Protein AF-A0A1D2VEZ9-F1 (afdb_monomer)

Mean predicted aligned error: 15.83 Å

pLDDT: mean 74.58, std 18.92, range [31.14, 96.75]

Radius of gyration: 28.47 Å; Cα contacts (8 Å, |Δi|>4): 28; chains: 1; bounding box: 87×29×60 Å

Structure (mmCIF, N/CA/C/O backbone):
data_AF-A0A1D2VEZ9-F1
#
_entry.id   AF-A0A1D2VEZ9-F1
#
loop_
_atom_site.group_PDB
_atom_site.id
_atom_site.type_symbol
_atom_site.label_atom_id
_atom_site.label_alt_id
_atom_site.label_comp_id
_atom_site.label_asym_id
_atom_site.label_entity_id
_atom_site.label_seq_id
_atom_site.pdbx_PDB_ins_code
_atom_site.Cartn_x
_atom_site.Cartn_y
_atom_site.Cartn_z
_atom_site.occupancy
_atom_site.B_iso_or_equiv
_atom_site.auth_seq_id
_atom_site.auth_comp_id
_atom_site.auth_asym_id
_atom_site.auth_atom_id
_atom_site.pdbx_PDB_model_num
ATOM 1 N N . MET A 1 1 ? -65.145 4.633 39.436 1.00 50.84 1 MET A N 1
ATOM 2 C CA . MET A 1 1 ? -63.699 4.920 39.541 1.00 50.84 1 MET A CA 1
ATOM 3 C C . MET A 1 1 ? -62.968 3.584 39.482 1.00 50.84 1 MET A C 1
ATOM 5 O O . MET A 1 1 ? -62.611 3.046 40.514 1.00 50.84 1 MET A O 1
ATOM 9 N N . ASN A 1 2 ? -63.100 2.821 38.399 1.00 37.12 2 ASN A N 1
ATOM 10 C CA . ASN A 1 2 ? -62.431 2.913 37.093 1.00 37.12 2 ASN A CA 1
ATOM 11 C C . ASN A 1 2 ? -60.936 2.582 37.198 1.00 37.12 2 ASN A C 1
ATOM 13 O O . ASN A 1 2 ? -60.127 3.431 37.554 1.00 37.12 2 ASN A O 1
ATOM 17 N N . ASP A 1 3 ? -60.594 1.356 36.789 1.00 47.62 3 ASP A N 1
ATOM 18 C CA . ASP A 1 3 ? -59.241 0.783 36.670 1.00 47.62 3 ASP A CA 1
ATOM 19 C C . ASP A 1 3 ? -58.256 1.614 35.821 1.00 47.62 3 ASP A C 1
ATOM 21 O O . ASP A 1 3 ? -57.058 1.346 35.790 1.00 47.62 3 ASP A O 1
ATOM 25 N N . ILE A 1 4 ? -58.752 2.661 35.159 1.00 47.66 4 ILE A N 1
ATOM 26 C CA . ILE A 1 4 ? -57.983 3.619 34.362 1.00 47.66 4 ILE A CA 1
ATOM 27 C C . ILE A 1 4 ? -57.219 4.613 35.258 1.00 47.66 4 ILE A C 1
ATOM 29 O O . ILE A 1 4 ? -56.139 5.062 34.874 1.00 47.66 4 ILE A O 1
ATOM 33 N N . ASP A 1 5 ? -57.712 4.913 36.465 1.00 47.12 5 ASP A N 1
ATOM 34 C CA . ASP A 1 5 ? -57.014 5.808 37.402 1.00 47.12 5 ASP A CA 1
ATOM 35 C C . ASP A 1 5 ? -55.806 5.103 38.050 1.00 47.12 5 ASP A C 1
ATOM 37 O O . ASP A 1 5 ? -54.727 5.679 38.152 1.00 47.12 5 ASP A O 1
ATOM 41 N N . LYS A 1 6 ? -55.917 3.794 38.327 1.00 49.81 6 LYS A N 1
ATOM 42 C CA . LYS A 1 6 ? -54.821 2.981 38.890 1.00 49.81 6 LYS A CA 1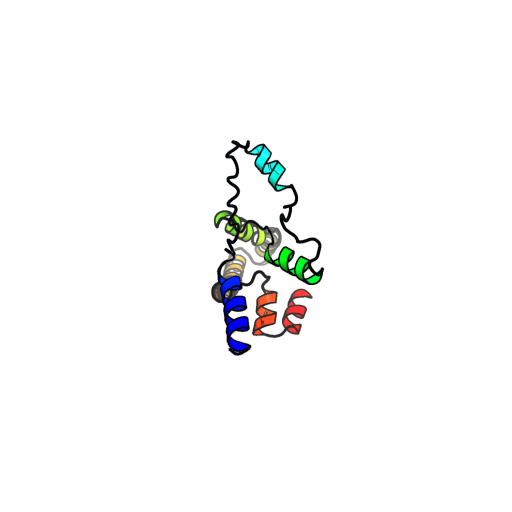
ATOM 43 C C . LYS A 1 6 ? -53.642 2.798 37.921 1.00 49.81 6 LYS A C 1
ATOM 45 O O . LYS A 1 6 ? -52.491 2.677 38.340 1.00 49.81 6 LYS A O 1
ATOM 50 N N . ALA A 1 7 ? -53.916 2.810 36.615 1.00 46.31 7 ALA A N 1
ATOM 51 C CA . ALA A 1 7 ? -52.884 2.770 35.582 1.00 46.31 7 ALA A CA 1
ATOM 52 C C . ALA A 1 7 ? -52.148 4.115 35.442 1.00 46.31 7 ALA A C 1
ATOM 54 O O . ALA A 1 7 ? -50.955 4.126 35.146 1.00 46.31 7 ALA A O 1
ATOM 55 N N . LYS A 1 8 ? -52.821 5.247 35.697 1.00 46.97 8 LYS A N 1
ATOM 56 C CA . LYS A 1 8 ? -52.194 6.577 35.658 1.00 46.97 8 LYS A CA 1
ATOM 57 C C . LYS A 1 8 ? -51.239 6.810 36.826 1.00 46.97 8 LYS A C 1
ATOM 59 O O . LYS A 1 8 ? -50.176 7.385 36.601 1.00 46.97 8 LYS A O 1
ATOM 64 N N . ASP A 1 9 ? -51.562 6.291 38.008 1.00 46.41 9 ASP A N 1
ATOM 65 C CA . ASP A 1 9 ? -50.695 6.392 39.191 1.00 46.41 9 ASP A CA 1
ATOM 66 C C . ASP A 1 9 ? -49.423 5.531 39.062 1.00 46.41 9 ASP A C 1
ATOM 68 O O . ASP A 1 9 ? -48.345 5.911 39.510 1.00 46.41 9 ASP A O 1
ATOM 72 N N . THR A 1 10 ? -49.507 4.410 38.339 1.00 49.38 10 THR A N 1
ATOM 73 C CA . THR A 1 10 ? -48.342 3.544 38.063 1.00 49.38 10 THR A CA 1
ATOM 74 C C . THR A 1 10 ? -47.384 4.176 37.033 1.00 49.38 10 THR A C 1
ATOM 76 O O . THR A 1 10 ? -46.167 3.977 37.073 1.00 49.38 10 THR A O 1
ATOM 79 N N . ILE A 1 11 ? -47.917 4.977 36.102 1.00 46.62 11 ILE A N 1
ATOM 80 C CA . ILE A 1 11 ? -47.120 5.683 35.086 1.00 46.62 11 ILE A CA 1
ATOM 81 C C . ILE A 1 11 ? -46.477 6.949 35.679 1.00 46.62 11 ILE A C 1
ATOM 83 O O . ILE A 1 11 ? -45.358 7.298 35.297 1.00 46.62 11 ILE A O 1
ATOM 87 N N . SER A 1 12 ? -47.125 7.608 36.646 1.00 42.41 12 SER A N 1
ATOM 88 C CA . SER A 1 12 ? -46.560 8.778 37.331 1.00 42.41 12 SER A CA 1
ATOM 89 C C . SER A 1 12 ? -45.439 8.415 38.319 1.00 42.41 12 SER A C 1
ATOM 91 O O . SER A 1 12 ? -44.473 9.174 38.416 1.00 42.41 12 SER A O 1
ATOM 93 N N . GLU A 1 13 ? -45.465 7.235 38.954 1.00 44.91 13 GLU A N 1
ATOM 94 C CA . GLU A 1 13 ? -44.334 6.739 39.768 1.00 44.91 13 GLU A CA 1
ATOM 95 C C . GLU A 1 13 ? -43.102 6.347 38.933 1.00 44.91 13 GLU A C 1
ATOM 97 O O . GLU A 1 13 ? -41.966 6.463 39.399 1.00 44.91 13 GLU A O 1
ATOM 102 N N . THR A 1 14 ? -43.289 5.956 37.668 1.00 43.78 14 THR A N 1
ATOM 103 C CA . THR A 1 14 ? -42.1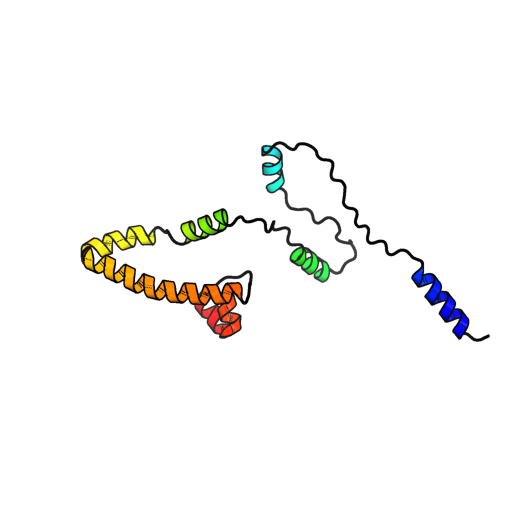69 5.604 36.773 1.00 43.78 14 THR A CA 1
ATOM 104 C C . THR A 1 14 ? -41.419 6.845 36.263 1.00 43.78 14 THR A C 1
ATOM 106 O O . THR A 1 14 ? -40.258 6.749 35.871 1.00 43.78 14 THR A O 1
ATOM 109 N N . SER A 1 15 ? -42.030 8.035 36.330 1.00 42.34 15 SER A N 1
ATOM 110 C CA . SER A 1 15 ? -41.401 9.287 35.888 1.00 42.34 15 SER A CA 1
ATOM 111 C C . SER A 1 15 ? -40.548 9.982 36.963 1.00 42.34 15 SER A C 1
ATOM 113 O O . SER A 1 15 ? -39.898 10.976 36.643 1.00 42.34 15 SER A O 1
ATOM 115 N N . ASN A 1 16 ? -40.543 9.497 38.214 1.00 37.34 16 ASN A N 1
ATOM 116 C CA . ASN A 1 16 ? -39.870 10.159 39.345 1.00 37.34 16 ASN A CA 1
ATOM 117 C C . ASN A 1 16 ? -38.615 9.424 39.854 1.00 37.34 16 ASN A C 1
ATOM 119 O O . ASN A 1 16 ? -37.996 9.831 40.835 1.00 37.34 16 ASN A O 1
ATOM 123 N N . ASN A 1 17 ? -38.198 8.355 39.174 1.00 37.44 17 ASN A N 1
ATOM 124 C CA . ASN A 1 17 ? -36.900 7.746 39.422 1.00 37.44 17 ASN A CA 1
ATOM 125 C C . ASN A 1 17 ? -35.893 8.376 38.475 1.00 37.44 17 ASN A C 1
ATOM 127 O O . ASN A 1 17 ? -35.836 8.057 37.290 1.00 37.44 17 ASN A O 1
ATOM 131 N N . ASN A 1 18 ? -35.131 9.308 39.039 1.00 36.56 18 ASN A N 1
ATOM 132 C CA . ASN A 1 18 ? -33.944 9.916 38.465 1.00 36.56 18 ASN A CA 1
ATOM 133 C C . ASN A 1 18 ? -33.059 8.821 37.839 1.00 36.56 18 ASN A C 1
ATOM 135 O O . ASN A 1 18 ? -32.213 8.226 38.508 1.00 36.56 18 ASN A O 1
ATOM 139 N N . PHE A 1 19 ? -33.227 8.556 36.539 1.00 39.22 19 PHE A N 1
ATOM 140 C CA . PHE A 1 19 ? -32.219 7.879 35.734 1.00 39.22 19 PHE A CA 1
ATOM 141 C C . PHE A 1 19 ? -31.099 8.889 35.501 1.00 39.22 19 PHE A C 1
ATOM 143 O O . PHE A 1 19 ? -30.913 9.471 34.434 1.00 39.22 19 PHE A O 1
ATOM 150 N N . GLN A 1 20 ? -30.391 9.161 36.587 1.00 31.14 20 GLN A N 1
ATOM 151 C CA . GLN A 1 20 ? -29.124 9.840 36.573 1.00 31.14 20 GLN A CA 1
ATOM 152 C C . GLN A 1 20 ? -28.174 8.835 35.940 1.00 31.14 20 GLN A C 1
ATOM 154 O O . GLN A 1 20 ? -27.801 7.851 36.572 1.00 31.14 20 GLN A O 1
ATOM 159 N N . ILE A 1 21 ? -27.814 9.049 34.674 1.00 34.34 21 ILE A N 1
ATOM 160 C CA . ILE A 1 21 ? -26.608 8.433 34.126 1.00 34.34 21 ILE A CA 1
ATOM 161 C C . ILE A 1 21 ? -25.518 8.809 35.131 1.00 34.34 21 ILE A C 1
ATOM 163 O O . ILE A 1 21 ? -25.275 10.010 35.305 1.00 34.34 21 ILE A O 1
ATOM 167 N N . PRO A 1 22 ? -24.879 7.855 35.830 1.00 33.06 22 PRO A N 1
ATOM 168 C CA . PRO A 1 22 ? -23.713 8.180 36.613 1.00 33.06 22 PRO A CA 1
ATOM 169 C C . PRO A 1 22 ? -22.611 8.463 35.596 1.00 33.06 22 PRO A C 1
ATOM 171 O O . PRO A 1 22 ? -21.768 7.616 35.301 1.00 33.06 22 PRO A O 1
ATOM 174 N N . ILE A 1 23 ? -22.602 9.683 35.060 1.00 38.44 23 ILE A N 1
ATOM 175 C CA . ILE A 1 23 ? -21.393 10.341 34.589 1.00 38.44 23 ILE A CA 1
ATOM 176 C C . ILE A 1 23 ? -20.539 10.611 35.828 1.00 38.44 23 ILE A C 1
ATOM 178 O O . ILE A 1 23 ? -20.274 11.744 36.214 1.00 38.44 23 ILE A O 1
ATOM 182 N N . GLY A 1 24 ? -20.109 9.525 36.472 1.00 36.62 24 GLY A N 1
ATOM 183 C CA . GLY A 1 24 ? -18.899 9.507 37.256 1.00 36.62 24 GLY A CA 1
ATOM 184 C C . GLY A 1 24 ? -17.774 9.773 36.274 1.00 36.62 24 GLY A C 1
ATOM 185 O O . GLY A 1 24 ? -17.111 8.850 35.803 1.00 36.62 24 GLY A O 1
ATOM 186 N N . LEU A 1 25 ? -17.584 11.049 35.941 1.00 35.59 25 LEU A N 1
ATOM 187 C CA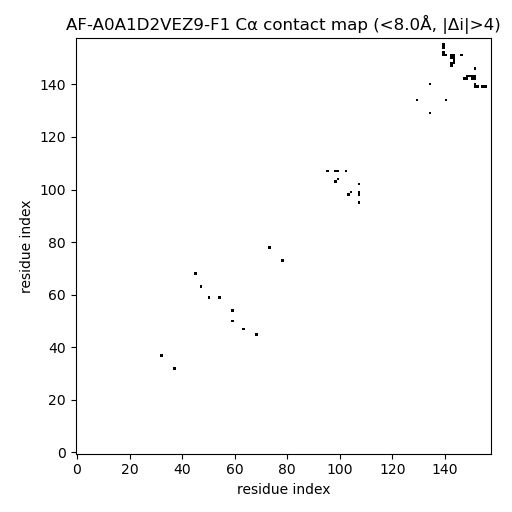 . LEU A 1 25 ? -16.258 11.573 35.706 1.00 35.59 25 LEU A CA 1
ATOM 188 C C . LEU A 1 25 ? -15.513 11.256 36.998 1.00 35.59 25 LEU A C 1
ATOM 190 O O . LEU A 1 25 ? -15.615 11.976 37.984 1.00 35.59 25 LEU A O 1
ATOM 194 N N . SER A 1 26 ? -14.892 10.076 37.020 1.00 34.78 26 SER A N 1
ATOM 195 C CA . SER A 1 26 ? -13.885 9.732 38.001 1.00 34.78 26 SER A CA 1
ATOM 196 C C . SER A 1 26 ? -12.862 10.850 37.896 1.00 34.78 26 SER A C 1
ATOM 198 O O . SER A 1 26 ? -12.114 10.924 36.918 1.00 34.78 26 SER A O 1
ATOM 200 N N . GLU A 1 27 ? -12.936 11.766 38.858 1.00 43.62 27 GLU A N 1
ATOM 201 C CA . GLU A 1 27 ? -11.896 12.719 39.185 1.00 43.62 27 GLU A CA 1
ATOM 202 C C . GLU A 1 27 ? -10.664 11.868 39.484 1.00 43.62 27 GLU A C 1
ATOM 204 O O . GLU A 1 27 ? -10.496 11.313 40.565 1.00 43.62 27 GLU A O 1
ATOM 209 N N . LYS A 1 28 ? -9.893 11.592 38.430 1.00 37.12 28 LYS A N 1
ATOM 210 C CA . LYS A 1 28 ? -8.618 10.908 38.546 1.00 37.12 28 LYS A CA 1
ATOM 211 C C . LYS A 1 28 ? -7.667 11.945 39.091 1.00 37.12 28 LYS A C 1
ATOM 213 O O . LYS A 1 28 ? -7.232 12.824 38.351 1.00 37.12 28 LYS A O 1
ATOM 218 N N . ASP A 1 29 ? -7.382 11.801 40.376 1.00 36.25 29 ASP A N 1
ATOM 219 C CA . ASP A 1 29 ? -6.283 12.440 41.079 1.00 36.25 29 ASP A CA 1
ATOM 220 C C . ASP A 1 29 ? -5.076 12.602 40.140 1.00 36.25 29 ASP A C 1
ATOM 222 O O . ASP A 1 29 ? -4.533 11.616 39.621 1.00 36.25 29 ASP A O 1
ATOM 226 N N . GLU A 1 30 ? -4.668 13.850 39.890 1.00 45.78 30 GLU A N 1
ATOM 227 C CA . GLU A 1 30 ? -3.457 14.181 39.137 1.00 45.78 30 GLU A CA 1
ATOM 228 C C . GLU A 1 30 ? -2.217 13.759 39.937 1.00 45.78 30 GLU A C 1
ATOM 230 O O . GLU A 1 30 ? -1.498 14.560 40.534 1.00 45.78 30 GLU A O 1
ATOM 235 N N . VAL A 1 31 ? -1.923 12.463 39.952 1.00 59.50 31 VAL A N 1
ATOM 236 C CA . VAL A 1 31 ? -0.606 11.979 40.350 1.00 59.50 31 VAL A CA 1
ATOM 237 C C . VAL A 1 31 ? 0.333 12.261 39.182 1.00 59.50 31 VAL A C 1
ATOM 239 O O . VAL A 1 31 ? 0.175 11.690 38.101 1.00 59.50 31 VAL A O 1
ATOM 242 N N . SER A 1 32 ? 1.319 13.136 39.400 1.00 55.53 32 SER A N 1
ATOM 243 C CA . SER A 1 32 ? 2.438 13.406 38.486 1.00 55.53 32 SER A CA 1
ATOM 244 C C . SER A 1 32 ? 3.201 12.108 38.187 1.00 55.53 32 SER A C 1
ATOM 246 O O . SER A 1 32 ? 4.171 11.739 38.851 1.00 55.53 32 SER A O 1
ATOM 248 N N . LYS A 1 33 ? 2.713 11.338 37.213 1.00 63.25 33 LYS A N 1
ATOM 249 C CA . LYS A 1 33 ? 3.331 10.080 36.802 1.00 63.25 33 LYS A CA 1
ATOM 250 C C . LYS A 1 33 ? 4.569 10.378 35.963 1.00 63.25 33 LYS A C 1
ATOM 252 O O . LYS A 1 33 ? 4.503 11.040 34.926 1.00 63.25 33 LYS A O 1
ATOM 257 N N . SER A 1 34 ? 5.704 9.826 36.388 1.00 79.50 34 SER A N 1
ATOM 258 C CA . SER A 1 34 ? 6.955 9.833 35.624 1.00 79.50 34 SER A CA 1
ATOM 259 C C . SER A 1 34 ? 6.738 9.281 34.208 1.00 79.50 34 SER A C 1
ATOM 261 O O . SER A 1 34 ? 6.028 8.291 34.021 1.00 79.50 34 SER A O 1
ATOM 263 N N . ARG A 1 35 ? 7.394 9.878 33.199 1.00 80.81 35 ARG A N 1
ATOM 264 C CA . ARG A 1 35 ? 7.301 9.463 31.780 1.00 80.81 35 ARG A CA 1
ATOM 265 C C . ARG A 1 35 ? 7.583 7.968 31.570 1.00 80.81 35 ARG A C 1
ATOM 267 O O . ARG A 1 35 ? 7.019 7.359 30.669 1.00 80.81 35 ARG A O 1
ATOM 274 N N . TRP A 1 36 ? 8.404 7.378 32.435 1.00 81.75 36 TRP A N 1
ATOM 275 C CA . TRP A 1 36 ? 8.720 5.949 32.434 1.00 81.75 36 TRP A CA 1
ATOM 276 C C . TRP A 1 36 ? 7.602 5.066 32.996 1.00 81.75 36 TRP A C 1
ATOM 278 O O . TRP A 1 36 ? 7.428 3.935 32.546 1.00 81.75 36 TRP A O 1
ATOM 288 N N . GLN A 1 37 ? 6.827 5.582 33.948 1.00 81.50 37 GLN A N 1
ATOM 289 C CA . GLN A 1 37 ? 5.677 4.873 34.495 1.00 81.50 37 GLN A CA 1
ATOM 290 C C . GLN A 1 37 ? 4.553 4.814 33.461 1.00 81.50 37 GLN A C 1
ATOM 292 O O . GLN A 1 37 ? 4.018 3.745 33.215 1.00 81.50 37 GLN A O 1
ATOM 297 N N . ASN A 1 38 ? 4.295 5.920 32.756 1.00 80.38 38 ASN A N 1
ATOM 298 C CA . ASN A 1 38 ? 3.317 5.952 31.662 1.00 80.38 38 ASN A CA 1
ATOM 299 C C . ASN A 1 38 ? 3.715 5.030 30.497 1.00 80.38 38 ASN A C 1
ATOM 301 O O . ASN A 1 38 ? 2.856 4.419 29.863 1.00 80.38 38 ASN A O 1
ATOM 305 N N . PHE A 1 39 ? 5.019 4.898 30.231 1.00 83.94 39 PHE A N 1
ATOM 306 C CA . PHE A 1 39 ? 5.531 3.952 29.242 1.00 83.94 39 PHE A CA 1
ATOM 307 C C . PHE A 1 39 ? 5.297 2.497 29.668 1.00 83.94 39 PHE A C 1
ATOM 309 O O . PHE A 1 39 ? 4.769 1.723 28.879 1.00 83.94 39 PHE A O 1
ATOM 316 N N . LYS A 1 40 ? 5.615 2.129 30.919 1.00 81.75 40 LYS A N 1
ATOM 317 C CA . LYS A 1 40 ? 5.327 0.781 31.448 1.00 81.75 40 LYS A CA 1
ATOM 318 C C . LYS A 1 40 ? 3.823 0.491 31.499 1.00 81.75 40 LYS A C 1
ATOM 320 O O . LYS A 1 40 ? 3.406 -0.595 31.110 1.00 81.75 40 LYS A O 1
ATOM 325 N N . ASP A 1 41 ? 3.018 1.475 31.890 1.00 76.06 41 ASP A N 1
ATOM 326 C CA . ASP A 1 41 ? 1.556 1.376 31.933 1.00 76.06 41 ASP A CA 1
ATOM 327 C C . ASP A 1 41 ? 0.952 1.200 30.521 1.00 76.06 41 ASP A C 1
ATOM 329 O O . ASP A 1 41 ? -0.092 0.570 30.388 1.00 76.06 41 ASP A O 1
ATOM 333 N N . SER A 1 42 ? 1.622 1.667 29.454 1.00 75.44 42 SER A N 1
ATOM 334 C CA . SER A 1 42 ? 1.169 1.492 28.057 1.00 75.44 42 SER A CA 1
ATOM 335 C C . SER A 1 42 ? 1.258 0.046 27.553 1.00 75.44 42 SER A C 1
ATOM 337 O O . SER A 1 42 ? 0.625 -0.287 26.554 1.00 75.44 42 SER A O 1
ATOM 339 N N . PHE A 1 43 ? 2.028 -0.814 28.228 1.00 81.12 43 PHE A N 1
ATOM 340 C CA . PHE A 1 43 ? 2.078 -2.254 27.943 1.00 81.12 43 PHE A CA 1
ATOM 341 C C . PHE A 1 43 ? 1.114 -3.065 28.813 1.00 81.12 43 PHE A C 1
ATOM 343 O O . PHE A 1 43 ? 0.979 -4.271 28.603 1.00 81.12 43 PHE A O 1
ATOM 350 N N . LYS A 1 44 ? 0.442 -2.440 29.790 1.00 80.50 44 LYS A N 1
ATOM 351 C CA . LYS A 1 44 ? -0.610 -3.117 30.547 1.00 80.50 44 LYS A CA 1
ATOM 352 C C . LYS A 1 44 ? -1.832 -3.268 29.638 1.00 80.50 44 LYS A C 1
ATOM 354 O O . LYS A 1 44 ? -2.238 -2.315 28.976 1.00 80.50 44 LYS A O 1
ATOM 359 N N . GLN A 1 45 ? -2.422 -4.464 29.611 1.00 69.12 45 GLN A N 1
ATOM 360 C CA . GLN A 1 45 ? -3.696 -4.677 28.931 1.00 69.12 45 GLN A CA 1
ATOM 361 C C . GLN A 1 45 ? -4.737 -3.712 29.503 1.00 69.12 45 GLN A C 1
ATOM 363 O O . GLN A 1 45 ? -4.840 -3.537 30.719 1.00 69.12 45 GLN A O 1
ATOM 368 N N . ILE A 1 46 ? -5.483 -3.068 28.611 1.00 64.25 46 ILE A N 1
ATOM 369 C CA . ILE A 1 46 ? -6.518 -2.119 28.996 1.00 64.25 46 ILE A CA 1
ATOM 370 C C . ILE A 1 46 ? -7.675 -2.930 29.578 1.00 64.25 46 ILE A C 1
ATOM 372 O O . ILE A 1 46 ? -8.232 -3.806 28.917 1.00 64.25 46 ILE A O 1
ATOM 376 N N . GLU A 1 47 ? -7.956 -2.688 30.853 1.00 61.81 47 GLU A N 1
ATOM 377 C CA . GLU A 1 47 ? -8.988 -3.376 31.620 1.00 61.81 47 GLU A CA 1
ATOM 378 C C . GLU A 1 47 ? -10.341 -2.726 31.311 1.00 61.81 47 GLU A C 1
ATOM 380 O O . GLU A 1 47 ? -10.5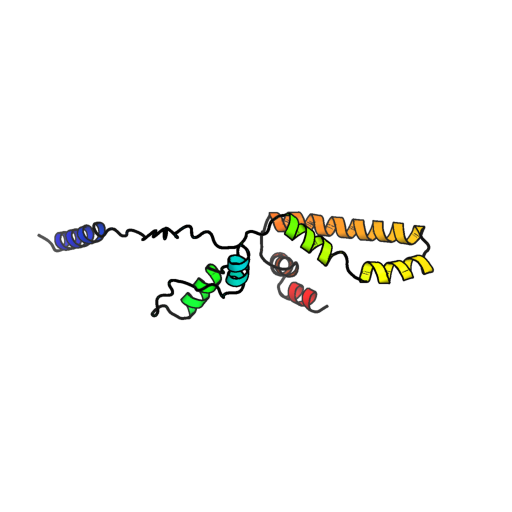06 -1.515 31.470 1.00 61.81 47 GLU A O 1
ATOM 385 N N . TYR A 1 48 ? -11.286 -3.515 30.796 1.00 58.06 48 TYR A N 1
ATOM 386 C CA . TYR A 1 48 ? -12.649 -3.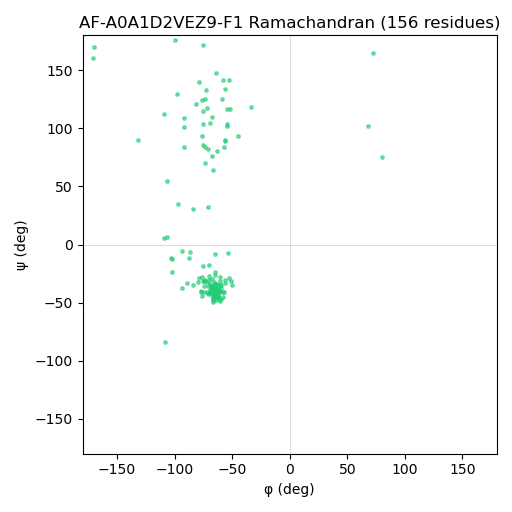062 30.530 1.00 58.06 48 TYR A CA 1
ATOM 387 C C . TYR A 1 48 ? -13.391 -2.987 31.861 1.00 58.06 48 TYR A C 1
ATOM 389 O O . TYR A 1 48 ? -13.929 -3.985 32.335 1.00 58.06 48 TYR A O 1
ATOM 397 N N . ASP A 1 49 ? -13.385 -1.813 32.481 1.00 60.69 49 ASP A N 1
ATOM 398 C CA . ASP A 1 49 ? -14.198 -1.587 33.666 1.00 60.69 49 ASP A CA 1
ATOM 399 C C . ASP A 1 49 ? -15.671 -1.464 33.236 1.00 60.69 49 ASP A C 1
ATOM 401 O O . ASP A 1 49 ? -16.007 -0.646 32.373 1.00 60.69 49 ASP A O 1
ATOM 405 N N . LYS A 1 50 ? -16.528 -2.291 33.849 1.00 61.97 50 LYS A N 1
ATOM 406 C CA . LYS A 1 50 ? -17.972 -2.493 33.592 1.00 61.97 50 LYS A CA 1
ATOM 407 C C . LYS A 1 50 ? -18.321 -3.402 32.406 1.00 61.97 50 LYS A C 1
ATOM 409 O O . LYS A 1 50 ? -18.796 -2.970 31.360 1.00 61.97 50 LYS A O 1
ATOM 414 N N . ILE A 1 51 ? -18.154 -4.702 32.627 1.00 57.81 51 ILE A N 1
ATOM 415 C CA . ILE A 1 51 ? -18.918 -5.747 31.942 1.00 57.81 51 ILE A CA 1
ATOM 416 C C . ILE A 1 51 ? -19.849 -6.335 33.001 1.00 57.81 51 ILE A C 1
ATOM 418 O O . ILE A 1 51 ? -19.361 -6.954 33.948 1.00 57.81 51 ILE A O 1
ATOM 422 N N . ASP A 1 52 ? -21.159 -6.129 32.871 1.00 64.81 52 ASP A N 1
ATOM 423 C CA . ASP A 1 52 ? -22.118 -6.766 33.771 1.00 64.81 52 ASP A CA 1
ATOM 424 C C . ASP A 1 52 ? -21.959 -8.294 33.676 1.00 64.81 52 ASP A C 1
ATOM 426 O O . ASP A 1 52 ? -22.029 -8.857 32.580 1.00 64.81 52 ASP A O 1
ATOM 430 N N . PRO A 1 53 ? -21.740 -9.008 34.796 1.00 69.12 53 PRO A N 1
ATOM 431 C CA . PRO A 1 53 ? -21.446 -10.442 34.776 1.00 69.12 53 PRO A CA 1
ATOM 432 C C . PRO A 1 53 ? -22.599 -11.314 34.247 1.00 69.12 53 PRO A C 1
ATOM 434 O O . PRO A 1 53 ? -22.387 -12.499 34.010 1.00 69.12 53 PRO A O 1
ATOM 437 N N . ASN A 1 54 ? -23.788 -10.740 34.028 1.00 72.25 54 ASN A N 1
ATOM 438 C CA . ASN A 1 54 ? -24.977 -11.429 33.519 1.00 72.25 54 ASN A CA 1
ATOM 439 C C . ASN A 1 54 ? -25.327 -11.105 32.053 1.00 72.25 54 ASN A C 1
ATOM 441 O O . ASN A 1 54 ? -26.378 -11.536 31.582 1.00 72.25 54 ASN A O 1
ATOM 445 N N . MET A 1 55 ? -24.496 -10.357 31.318 1.00 65.94 55 MET A N 1
ATOM 446 C CA . MET A 1 55 ? -24.783 -10.071 29.908 1.00 65.94 55 MET A CA 1
ATOM 447 C C . MET A 1 55 ? -24.427 -11.261 28.997 1.00 65.94 55 MET A C 1
ATOM 449 O O . MET A 1 55 ? -23.396 -11.909 29.209 1.00 65.94 55 MET A O 1
ATOM 453 N N . PRO A 1 56 ? -25.255 -11.569 27.981 1.00 78.88 56 PRO A N 1
ATOM 454 C CA . PRO A 1 56 ? -24.987 -12.657 27.049 1.00 78.88 56 PRO A CA 1
ATOM 455 C C . PRO A 1 56 ? -23.634 -12.464 26.347 1.00 78.88 56 PRO A C 1
ATOM 457 O O . PRO A 1 56 ? -23.245 -11.355 25.980 1.00 78.88 56 PRO A O 1
ATOM 460 N N . GLU A 1 57 ? -22.908 -13.564 26.137 1.00 73.81 57 GLU A N 1
ATOM 461 C CA . GLU A 1 57 ? -21.521 -13.577 25.637 1.00 73.81 57 GLU A CA 1
ATOM 462 C C . GLU A 1 57 ? -21.346 -12.842 24.293 1.00 73.81 57 GLU A C 1
ATOM 464 O O . GLU A 1 57 ? -20.323 -12.202 24.045 1.00 73.81 57 GLU A O 1
ATOM 469 N N . LEU A 1 58 ? -22.392 -12.852 23.464 1.00 72.12 58 LEU A N 1
ATOM 470 C CA . LEU A 1 58 ? -22.455 -12.111 22.207 1.00 72.12 58 LEU A CA 1
ATOM 471 C C . LEU A 1 58 ? -22.411 -10.588 22.417 1.00 72.12 58 LEU A C 1
ATOM 473 O O . LEU A 1 58 ? -21.690 -9.884 21.714 1.00 72.12 58 LEU A O 1
ATOM 477 N N . GLU A 1 59 ? -23.139 -10.076 23.406 1.00 71.00 59 GLU A N 1
ATOM 478 C CA . GLU A 1 59 ? -23.195 -8.647 23.725 1.00 71.00 59 GLU A CA 1
ATOM 479 C C . GLU A 1 59 ? -21.876 -8.175 24.357 1.00 71.00 59 GLU A C 1
ATOM 481 O O . GLU A 1 59 ? -21.393 -7.084 24.059 1.00 71.00 59 GLU A O 1
ATOM 486 N N . LYS A 1 60 ? -21.205 -9.058 25.110 1.00 70.19 60 LYS A N 1
ATOM 487 C CA . LYS A 1 60 ? -19.841 -8.859 25.626 1.00 70.19 60 LYS A CA 1
ATOM 488 C C . LYS A 1 60 ? -18.788 -8.738 24.534 1.00 70.19 60 LYS A C 1
ATOM 490 O O . LYS A 1 60 ? -17.954 -7.835 24.601 1.00 70.19 60 LYS A O 1
ATOM 495 N N . ALA A 1 61 ? -18.838 -9.597 23.521 1.00 69.25 61 ALA A N 1
ATOM 496 C CA . ALA A 1 61 ? -17.934 -9.515 22.377 1.00 69.25 61 ALA A CA 1
ATOM 497 C C . ALA A 1 61 ? -18.177 -8.242 21.543 1.00 69.25 61 ALA A C 1
ATOM 499 O O . ALA A 1 61 ? -17.220 -7.586 21.119 1.00 69.25 61 ALA A O 1
ATOM 500 N N . ILE A 1 62 ? -19.444 -7.856 21.353 1.00 71.19 62 ILE A N 1
ATOM 501 C CA . ILE A 1 62 ? -19.821 -6.625 20.645 1.00 71.19 62 ILE A CA 1
ATOM 502 C C . ILE A 1 62 ? -19.356 -5.391 21.428 1.00 71.19 62 ILE A C 1
ATOM 504 O O . ILE A 1 62 ? -18.731 -4.512 20.840 1.00 71.19 62 ILE A O 1
ATOM 508 N N . TYR A 1 63 ? -19.578 -5.344 22.744 1.00 68.31 63 TYR A N 1
ATOM 509 C CA . TYR A 1 63 ? -19.171 -4.226 23.601 1.00 68.31 63 TYR A CA 1
ATOM 510 C C . TYR A 1 63 ? -17.646 -4.076 23.674 1.00 68.31 63 TYR A C 1
ATOM 512 O O . TYR A 1 63 ? -17.128 -2.973 23.509 1.00 68.31 63 TYR A O 1
ATOM 520 N N . ALA A 1 64 ? -16.909 -5.181 23.821 1.00 69.25 64 ALA A N 1
ATOM 521 C CA . ALA A 1 64 ? -15.444 -5.175 23.795 1.00 69.25 64 ALA A CA 1
ATOM 522 C C . ALA A 1 64 ? -14.880 -4.725 22.433 1.00 69.25 64 ALA A C 1
ATOM 524 O O . ALA A 1 64 ? -13.866 -4.032 22.378 1.00 69.25 64 ALA A O 1
ATOM 525 N N . THR A 1 65 ? -15.552 -5.071 21.330 1.00 66.56 65 THR A N 1
ATOM 526 C CA . THR A 1 65 ? -15.161 -4.629 19.981 1.00 66.56 65 THR A CA 1
ATOM 527 C C . THR A 1 65 ? -15.504 -3.153 19.747 1.00 66.56 65 THR A C 1
ATOM 529 O O . THR A 1 65 ? -14.698 -2.413 19.179 1.00 66.56 65 THR A O 1
ATOM 532 N N . ALA A 1 66 ? -16.675 -2.703 20.207 1.00 65.69 66 ALA A N 1
ATOM 533 C CA . ALA A 1 66 ? -17.144 -1.323 20.084 1.00 65.69 66 ALA A CA 1
ATOM 534 C C . ALA A 1 66 ? -16.319 -0.348 20.939 1.00 65.69 66 ALA A C 1
ATOM 536 O O . ALA A 1 66 ? -16.019 0.761 20.497 1.00 65.69 66 ALA A O 1
ATOM 537 N N . HIS A 1 67 ? -15.886 -0.790 22.120 1.00 62.00 67 HIS A N 1
ATOM 538 C CA . HIS A 1 67 ? -14.986 -0.061 23.011 1.00 62.00 67 HIS A CA 1
ATOM 539 C C . HIS A 1 67 ? -13.526 -0.492 22.850 1.00 62.00 67 HIS A C 1
ATOM 541 O O . HIS A 1 67 ? -12.773 -0.483 23.822 1.00 62.00 67 HIS A O 1
ATOM 547 N N . SER A 1 68 ? -13.107 -0.839 21.625 1.00 64.31 68 SER A N 1
ATOM 548 C CA . SER A 1 68 ? -11.701 -1.133 21.346 1.00 64.31 68 SER A CA 1
ATOM 549 C C . SER A 1 68 ? -10.829 0.045 21.803 1.00 64.31 68 SER A C 1
ATOM 551 O O . SER A 1 68 ? -10.963 1.156 21.277 1.00 64.31 68 SER A O 1
ATOM 553 N N . PRO A 1 69 ? -9.931 -0.156 22.779 1.00 60.34 69 PRO A N 1
ATOM 554 C CA . PRO A 1 69 ? -9.255 0.929 23.475 1.00 60.34 69 PRO A CA 1
ATOM 555 C C . PRO A 1 69 ? -8.023 1.438 22.709 1.00 60.34 69 PRO A C 1
ATOM 557 O O . PRO A 1 69 ? -7.043 1.907 23.293 1.00 60.34 69 PRO A O 1
ATOM 560 N N . LEU A 1 70 ? -8.058 1.355 21.376 1.00 66.06 70 LEU A N 1
ATOM 561 C CA . LEU A 1 70 ? -7.041 1.957 20.530 1.00 66.06 70 LEU A CA 1
ATOM 562 C C . LEU A 1 70 ? -7.154 3.476 20.640 1.00 66.06 70 LEU A C 1
ATOM 564 O O . LEU A 1 70 ? -8.086 4.095 20.125 1.00 66.06 70 LEU A O 1
ATOM 568 N N . SER A 1 71 ? -6.164 4.079 21.297 1.00 60.19 71 SER A N 1
ATOM 569 C CA . SER A 1 71 ? -5.984 5.526 21.311 1.00 60.19 71 SER A CA 1
ATOM 570 C C . SER A 1 71 ? -5.910 6.031 19.869 1.00 60.19 71 SER A C 1
ATOM 572 O O . SER A 1 71 ? -4.889 5.889 19.195 1.00 60.19 71 SER A O 1
ATOM 574 N N . ARG A 1 72 ? -6.998 6.640 19.381 1.00 66.19 72 ARG A N 1
ATOM 575 C CA . ARG A 1 72 ? -7.093 7.279 18.055 1.00 66.19 72 ARG A CA 1
ATOM 576 C C . ARG A 1 72 ? -6.277 8.580 17.967 1.00 66.19 72 ARG A C 1
ATOM 578 O O . ARG A 1 72 ? -6.643 9.507 17.256 1.00 66.19 72 ARG A O 1
ATOM 585 N N . SER A 1 73 ? -5.160 8.666 18.684 1.00 69.88 73 SER A N 1
ATOM 586 C CA . SER A 1 73 ? -4.295 9.846 18.742 1.00 69.88 73 SER A CA 1
ATOM 587 C C . SER A 1 73 ? -2.996 9.620 17.966 1.00 69.88 73 SER A C 1
ATOM 589 O O . SER A 1 73 ? -1.887 9.747 18.492 1.00 69.88 73 SER A O 1
ATOM 591 N N . LEU A 1 74 ? -3.117 9.250 16.687 1.00 76.12 74 LEU A N 1
ATOM 592 C CA . LEU A 1 74 ? -1.965 9.145 15.795 1.00 76.12 74 LEU A CA 1
ATOM 593 C C . LEU A 1 74 ? -1.763 10.481 15.077 1.00 76.12 74 LEU A C 1
ATOM 595 O O . LEU A 1 74 ? -2.553 10.887 14.231 1.00 76.12 74 LEU A O 1
ATOM 599 N N . LYS A 1 75 ? -0.696 11.189 15.451 1.00 87.19 75 LYS A N 1
ATOM 600 C CA . LYS A 1 75 ? -0.336 12.485 14.860 1.00 87.19 75 LYS A CA 1
ATOM 601 C C . LYS A 1 75 ? 0.015 12.316 13.379 1.00 87.19 75 LYS A C 1
ATOM 603 O O . LYS A 1 75 ? 0.656 11.328 13.017 1.00 87.19 75 LYS A O 1
ATOM 608 N N . ASN A 1 76 ? -0.268 13.325 12.549 1.00 88.44 76 ASN A N 1
ATOM 609 C CA . ASN A 1 76 ? 0.038 13.312 11.107 1.00 88.44 76 ASN A CA 1
ATOM 610 C C . ASN A 1 76 ? 1.496 12.925 10.796 1.00 88.44 76 ASN A C 1
ATOM 612 O O . ASN A 1 76 ? 1.749 12.213 9.830 1.00 88.44 76 ASN A O 1
ATOM 616 N N . ARG A 1 77 ? 2.456 13.321 11.647 1.00 92.81 77 ARG A N 1
ATOM 617 C CA . ARG A 1 77 ? 3.874 12.944 11.505 1.00 92.81 77 ARG A CA 1
ATOM 618 C C . ARG A 1 77 ? 4.098 11.430 11.563 1.00 92.81 77 ARG A C 1
ATOM 620 O O . ARG A 1 77 ? 4.910 10.913 10.807 1.00 92.81 77 ARG A O 1
ATOM 627 N N . HIS A 1 78 ? 3.412 10.719 12.457 1.00 92.12 78 HIS A N 1
ATOM 628 C CA . HIS A 1 78 ? 3.557 9.265 12.566 1.00 92.12 78 HIS A CA 1
ATOM 629 C C . HIS A 1 78 ? 2.968 8.573 11.337 1.00 92.12 78 HIS A C 1
ATOM 631 O O . HIS A 1 78 ? 3.578 7.647 10.815 1.00 92.12 78 HIS A O 1
ATOM 637 N N . LEU A 1 79 ? 1.841 9.075 10.828 1.00 89.38 79 LEU A N 1
ATOM 638 C CA . LEU A 1 79 ? 1.220 8.554 9.613 1.00 89.38 79 LEU A CA 1
ATOM 639 C C . LEU A 1 79 ? 2.136 8.731 8.391 1.00 89.38 79 LEU A C 1
ATOM 641 O O . LEU A 1 79 ? 2.315 7.805 7.606 1.00 89.38 79 LEU A O 1
ATOM 645 N N . GLN A 1 80 ? 2.788 9.891 8.279 1.00 93.00 80 GLN A N 1
ATOM 646 C CA . GLN A 1 80 ? 3.788 10.149 7.240 1.00 93.00 80 GLN A CA 1
ATOM 647 C C . GLN A 1 80 ? 5.016 9.242 7.384 1.00 93.00 80 GLN A C 1
ATOM 649 O O . GLN A 1 80 ? 5.497 8.717 6.384 1.00 93.00 80 GLN A O 1
ATOM 654 N N . MET A 1 81 ? 5.498 8.998 8.609 1.00 91.81 81 MET A N 1
ATOM 655 C CA . MET A 1 81 ? 6.609 8.062 8.834 1.00 91.81 81 MET A CA 1
ATOM 656 C C . MET A 1 81 ? 6.247 6.627 8.434 1.00 91.81 81 MET A C 1
ATOM 658 O O . MET A 1 81 ? 7.078 5.941 7.846 1.00 91.81 81 MET A O 1
ATOM 662 N N . ILE A 1 82 ? 5.012 6.188 8.689 1.00 91.56 82 ILE A N 1
ATOM 663 C CA . ILE A 1 82 ? 4.517 4.876 8.244 1.00 91.56 82 ILE A CA 1
ATOM 664 C C . ILE A 1 82 ? 4.470 4.815 6.713 1.00 91.56 82 ILE A C 1
ATOM 666 O O . ILE A 1 82 ? 4.941 3.845 6.125 1.00 91.56 82 ILE A O 1
ATOM 670 N N . ALA A 1 83 ? 3.961 5.864 6.061 1.00 91.19 83 ALA A N 1
ATOM 671 C CA . ALA A 1 83 ? 3.894 5.926 4.603 1.00 91.19 83 ALA A CA 1
ATOM 672 C C . ALA A 1 83 ? 5.289 5.888 3.950 1.00 91.19 83 ALA A C 1
ATOM 674 O O . ALA A 1 83 ? 5.506 5.142 2.995 1.00 91.19 83 ALA A O 1
ATOM 675 N N . ILE A 1 84 ? 6.257 6.644 4.481 1.00 92.12 84 ILE A N 1
ATOM 676 C CA . ILE A 1 84 ? 7.641 6.652 3.978 1.00 92.12 84 ILE A CA 1
ATOM 677 C C . ILE A 1 84 ? 8.320 5.303 4.248 1.00 92.12 84 ILE A C 1
ATOM 679 O O . ILE A 1 84 ? 8.948 4.746 3.353 1.00 92.12 84 ILE A O 1
ATOM 683 N N . GLY A 1 85 ? 8.154 4.747 5.451 1.00 92.69 85 GLY A N 1
ATOM 684 C CA . GLY A 1 85 ? 8.750 3.464 5.827 1.00 92.69 85 GLY A CA 1
ATOM 685 C C . GLY A 1 85 ? 8.194 2.273 5.042 1.00 92.69 85 GLY A C 1
ATOM 686 O O . GLY A 1 85 ? 8.932 1.336 4.760 1.00 92.69 85 GLY A O 1
ATOM 687 N N . GLY A 1 86 ? 6.916 2.314 4.654 1.00 88.94 86 GLY A N 1
ATOM 688 C CA . GLY A 1 86 ? 6.304 1.282 3.815 1.00 88.94 86 GLY A CA 1
ATOM 689 C C . GLY A 1 86 ? 6.642 1.410 2.326 1.00 88.94 86 GLY A C 1
ATOM 690 O O . GLY A 1 86 ? 6.677 0.404 1.624 1.00 88.94 86 GLY A O 1
ATOM 691 N N . SER A 1 87 ? 6.895 2.629 1.836 1.00 89.38 87 SER A N 1
ATOM 692 C CA . SER A 1 87 ? 7.175 2.887 0.413 1.00 89.38 87 SER A CA 1
ATOM 693 C C . SER A 1 87 ? 8.660 2.795 0.050 1.00 89.38 87 SER A C 1
ATOM 695 O O . SER A 1 87 ? 8.991 2.351 -1.050 1.00 89.38 87 SER A O 1
ATOM 697 N N . ILE A 1 88 ? 9.570 3.162 0.958 1.00 92.19 88 ILE A N 1
ATOM 698 C CA . ILE A 1 88 ? 11.019 3.057 0.741 1.00 92.19 88 ILE A CA 1
ATOM 699 C C . ILE A 1 88 ? 11.512 1.703 1.263 1.00 92.19 88 ILE A C 1
ATOM 701 O O . ILE A 1 88 ? 11.977 1.570 2.392 1.00 92.19 88 ILE A O 1
ATOM 705 N N . GLY A 1 89 ? 11.387 0.681 0.414 1.00 88.62 89 GLY A N 1
ATOM 706 C CA . GLY A 1 89 ? 11.868 -0.677 0.677 1.00 88.62 89 GLY A CA 1
ATOM 707 C C . GLY A 1 89 ? 13.214 -0.998 0.020 1.00 88.62 89 GLY A C 1
ATOM 708 O O . GLY A 1 89 ? 13.754 -0.241 -0.789 1.00 88.62 89 GLY A O 1
ATOM 709 N N . THR A 1 90 ? 13.736 -2.191 0.305 1.00 91.19 90 THR A N 1
ATOM 710 C CA . THR A 1 90 ? 14.964 -2.723 -0.318 1.00 91.19 90 THR A CA 1
ATOM 711 C C . THR A 1 90 ? 14.842 -2.857 -1.839 1.00 91.19 90 THR A C 1
ATOM 713 O O . THR A 1 90 ? 15.834 -2.697 -2.550 1.00 91.19 90 THR A O 1
ATOM 716 N N . GLY A 1 91 ? 13.625 -3.065 -2.356 1.00 85.50 91 GLY A N 1
ATOM 717 C CA . GLY A 1 91 ? 13.342 -3.166 -3.790 1.00 85.50 91 GLY A CA 1
ATOM 718 C C . GLY A 1 91 ? 13.800 -1.950 -4.600 1.00 85.50 91 GLY A C 1
ATOM 719 O O . GLY A 1 91 ? 14.287 -2.121 -5.716 1.00 85.50 91 GLY A O 1
ATOM 720 N N . LEU A 1 92 ? 13.756 -0.742 -4.021 1.00 88.69 92 LEU A N 1
ATOM 721 C CA . LEU A 1 92 ? 14.277 0.466 -4.667 1.00 88.69 92 LEU A CA 1
ATOM 722 C C . LEU A 1 92 ? 15.790 0.358 -4.908 1.00 88.69 92 LEU A C 1
ATOM 724 O O . LEU A 1 92 ? 16.266 0.670 -5.996 1.00 88.69 92 LEU A O 1
ATOM 728 N N . PHE A 1 93 ? 16.545 -0.119 -3.918 1.00 87.25 93 PHE A N 1
ATOM 729 C CA . PHE A 1 93 ? 18.005 -0.206 -3.987 1.00 87.25 93 PHE A CA 1
ATOM 730 C C . PHE A 1 93 ? 18.480 -1.371 -4.864 1.00 87.25 93 PHE A C 1
ATOM 732 O O . PHE A 1 93 ? 19.359 -1.184 -5.707 1.00 87.25 93 PHE A O 1
ATOM 739 N N . ILE A 1 94 ? 17.870 -2.555 -4.722 1.00 89.69 94 ILE A N 1
ATOM 740 C CA . ILE A 1 94 ? 18.219 -3.738 -5.526 1.00 89.69 94 ILE A CA 1
ATOM 741 C C . ILE A 1 94 ? 17.793 -3.551 -6.993 1.00 89.69 94 ILE A C 1
ATOM 743 O O . ILE A 1 94 ? 18.553 -3.880 -7.910 1.00 89.69 94 ILE A O 1
ATOM 747 N N . GLY A 1 95 ? 16.607 -2.984 -7.232 1.00 87.00 95 GLY A N 1
ATOM 748 C CA . GLY A 1 95 ? 16.089 -2.743 -8.579 1.00 87.00 95 GLY A CA 1
ATOM 749 C C . GLY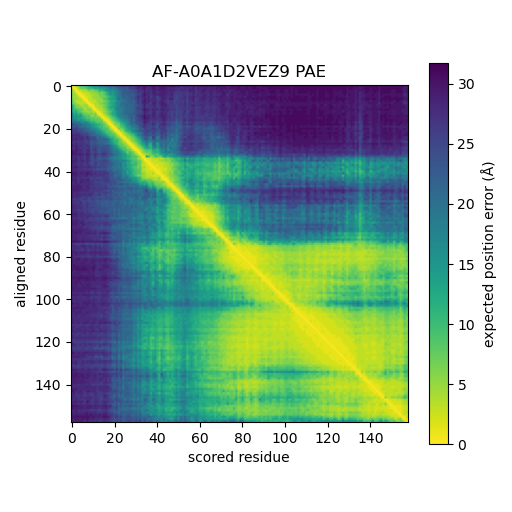 A 1 95 ? 16.853 -1.648 -9.324 1.00 87.00 95 GLY A C 1
ATOM 750 O O . GLY A 1 95 ? 17.193 -1.817 -10.494 1.00 87.00 95 GLY A O 1
ATOM 751 N N . SER A 1 96 ? 17.204 -0.547 -8.650 1.00 86.62 96 SER A N 1
ATOM 752 C CA . SER A 1 96 ? 17.880 0.579 -9.312 1.00 86.62 96 SER A CA 1
ATOM 753 C C . SER A 1 96 ? 19.292 0.224 -9.783 1.00 86.62 96 SER A C 1
ATOM 755 O O . SER A 1 96 ? 19.695 0.647 -10.864 1.00 86.62 96 SER A O 1
ATOM 757 N N . GLY A 1 97 ? 20.036 -0.590 -9.024 1.00 86.88 97 GLY A N 1
ATOM 758 C CA . GLY A 1 97 ? 21.400 -0.986 -9.396 1.00 86.88 97 GLY A CA 1
ATOM 759 C C . GLY A 1 97 ? 21.467 -1.815 -10.685 1.00 86.88 97 GLY A C 1
ATOM 760 O O . GLY A 1 97 ? 22.359 -1.616 -11.511 1.00 86.88 97 GLY A O 1
ATOM 761 N N . THR A 1 98 ? 20.501 -2.713 -10.892 1.00 84.44 98 THR A N 1
ATOM 762 C CA . THR A 1 98 ? 20.405 -3.510 -12.126 1.00 84.44 98 THR A CA 1
ATOM 763 C C . THR A 1 98 ? 19.847 -2.688 -13.286 1.00 84.44 98 THR A C 1
ATOM 765 O O . THR A 1 98 ? 20.390 -2.754 -14.389 1.00 84.44 98 THR A O 1
ATOM 768 N N . ALA A 1 99 ? 18.838 -1.848 -13.043 1.00 85.75 99 ALA A N 1
ATOM 769 C CA . ALA A 1 99 ? 18.257 -0.978 -14.064 1.00 85.75 99 ALA A CA 1
ATOM 770 C C . ALA A 1 99 ? 19.275 0.035 -14.627 1.00 85.75 99 ALA A C 1
ATOM 772 O O . ALA A 1 99 ? 19.331 0.244 -15.840 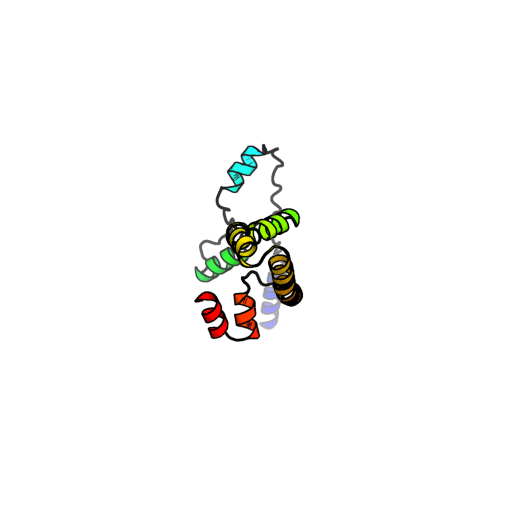1.00 85.75 99 ALA A O 1
ATOM 773 N N . LEU A 1 100 ? 20.135 0.601 -13.770 1.00 87.19 100 LEU A N 1
ATOM 774 C CA . LEU A 1 100 ? 21.212 1.516 -14.170 1.00 87.19 100 LEU A CA 1
ATOM 775 C C . LEU A 1 100 ? 22.264 0.837 -15.053 1.00 87.19 100 LEU A C 1
ATOM 777 O O . LEU A 1 100 ? 22.703 1.431 -16.038 1.00 87.19 100 LEU A O 1
ATOM 781 N N . ARG A 1 101 ? 22.657 -0.400 -14.721 1.00 87.25 101 ARG A N 1
ATOM 782 C CA . ARG A 1 101 ? 23.660 -1.156 -15.488 1.00 87.25 101 ARG A CA 1
ATOM 783 C C . ARG A 1 101 ? 23.161 -1.518 -16.888 1.00 87.25 101 ARG A C 1
ATOM 785 O O . ARG A 1 101 ? 23.949 -1.482 -17.825 1.00 87.25 101 ARG A O 1
ATOM 792 N N . THR A 1 102 ? 21.888 -1.881 -17.022 1.00 86.06 102 THR A N 1
ATOM 793 C CA . THR A 1 102 ? 21.351 -2.440 -18.273 1.00 86.06 102 THR A CA 1
ATOM 794 C C . THR A 1 102 ? 20.736 -1.376 -19.188 1.00 86.06 102 THR A C 1
ATOM 796 O O . THR A 1 102 ? 20.883 -1.468 -20.401 1.00 86.06 102 THR A O 1
ATOM 799 N N . GLY A 1 103 ? 20.050 -0.369 -18.633 1.00 82.19 103 GLY A N 1
ATOM 800 C CA . GLY A 1 103 ? 19.312 0.641 -19.409 1.00 82.19 103 GLY A CA 1
ATOM 801 C C . GLY A 1 103 ? 20.003 2.002 -19.539 1.00 82.19 103 GLY A C 1
ATOM 802 O O . GLY A 1 103 ? 19.576 2.833 -20.338 1.00 82.19 103 GLY A O 1
ATOM 803 N N . GLY A 1 104 ? 21.062 2.259 -18.766 1.00 89.31 104 GLY A N 1
ATOM 804 C CA . GLY A 1 104 ? 21.677 3.583 -18.670 1.00 89.31 104 GLY A CA 1
ATOM 805 C C . GLY A 1 104 ? 20.817 4.599 -17.891 1.00 89.31 104 GLY A C 1
ATOM 806 O O . GLY A 1 104 ? 19.627 4.383 -17.650 1.00 89.31 104 GLY A O 1
ATOM 807 N N . PRO A 1 105 ? 21.397 5.737 -17.470 1.00 89.25 105 PRO A N 1
ATOM 808 C CA . PRO A 1 105 ? 20.748 6.666 -16.537 1.00 89.25 105 PRO A CA 1
ATOM 809 C C . PRO A 1 105 ? 19.487 7.330 -17.110 1.00 89.25 105 PRO A C 1
ATOM 811 O O . PRO A 1 105 ? 18.522 7.543 -16.381 1.00 89.25 105 PRO A O 1
ATOM 814 N N . ALA A 1 106 ? 19.459 7.612 -18.417 1.00 90.50 106 ALA A N 1
ATOM 815 C CA . ALA A 1 106 ? 18.310 8.243 -19.064 1.00 90.50 106 ALA A CA 1
ATOM 816 C C . ALA A 1 106 ? 17.074 7.325 -19.098 1.00 90.50 106 ALA A C 1
ATOM 818 O O . ALA A 1 106 ? 15.965 7.782 -18.822 1.00 90.50 106 ALA A O 1
ATOM 819 N N . ALA A 1 107 ? 17.252 6.027 -19.373 1.00 89.75 107 ALA A N 1
ATOM 820 C CA . ALA A 1 107 ? 16.139 5.080 -19.416 1.00 89.75 107 ALA A CA 1
ATOM 821 C C . ALA A 1 107 ? 15.526 4.847 -18.027 1.00 89.75 107 ALA A C 1
ATOM 823 O O . ALA A 1 107 ? 14.307 4.745 -17.903 1.00 89.75 107 ALA A O 1
ATOM 824 N N . VAL A 1 108 ? 16.353 4.820 -16.974 1.00 90.94 108 VAL A N 1
ATOM 825 C CA . VAL A 1 108 ? 15.879 4.659 -15.590 1.00 90.94 108 VAL A CA 1
ATOM 826 C C . VAL A 1 108 ? 15.015 5.841 -15.158 1.00 90.94 108 VAL A C 1
ATOM 828 O O . VAL A 1 108 ? 13.970 5.627 -14.547 1.00 90.94 108 VAL A O 1
ATOM 831 N N . LEU A 1 109 ? 15.404 7.072 -15.508 1.00 91.81 109 LEU A N 1
ATOM 832 C CA . LEU A 1 109 ? 14.615 8.265 -15.191 1.00 91.81 109 LEU A CA 1
ATOM 833 C C . LEU A 1 109 ? 13.261 8.257 -15.902 1.00 91.81 109 LEU A C 1
ATOM 835 O O . LEU A 1 109 ? 12.241 8.483 -15.257 1.00 91.81 109 LEU A O 1
ATOM 839 N N . ILE A 1 110 ? 13.232 7.945 -17.201 1.00 92.94 110 ILE A N 1
ATOM 840 C CA . ILE A 1 110 ? 11.979 7.871 -17.969 1.00 92.94 110 ILE A CA 1
ATOM 841 C C . ILE A 1 110 ? 11.073 6.760 -17.419 1.00 92.94 110 ILE A C 1
ATOM 843 O O . ILE A 1 110 ? 9.874 6.978 -17.248 1.00 92.94 110 ILE A O 1
ATOM 847 N N . GLY A 1 111 ? 11.638 5.595 -17.084 1.00 92.00 111 GLY A N 1
ATOM 848 C CA . GLY A 1 111 ? 10.895 4.484 -16.487 1.00 92.00 111 GLY A CA 1
ATOM 849 C C . GLY A 1 111 ? 10.279 4.843 -15.133 1.00 92.00 111 GLY A C 1
ATOM 850 O O . GLY A 1 111 ? 9.089 4.613 -14.919 1.00 92.00 111 GLY A O 1
ATOM 851 N N . TRP A 1 112 ? 11.053 5.474 -14.243 1.00 91.00 112 TRP A N 1
ATOM 852 C CA . TRP A 1 112 ? 10.552 5.945 -12.947 1.00 91.00 112 TRP A CA 1
ATOM 853 C C . TRP A 1 112 ? 9.460 7.005 -13.082 1.00 91.00 112 TRP A C 1
ATOM 855 O O . TRP A 1 112 ? 8.508 7.006 -12.304 1.00 91.00 112 TRP A O 1
ATOM 865 N N . LEU A 1 113 ? 9.567 7.886 -14.076 1.00 94.81 113 LEU A N 1
ATOM 866 C CA . LEU A 1 113 ? 8.591 8.947 -14.316 1.00 94.81 113 LEU A CA 1
ATOM 867 C C . LEU A 1 113 ? 7.277 8.382 -14.874 1.00 94.81 113 LEU A C 1
ATOM 869 O O . LEU A 1 113 ? 6.203 8.772 -14.421 1.00 94.81 113 LEU A O 1
ATOM 873 N N . LEU A 1 114 ? 7.351 7.410 -15.789 1.00 95.56 114 LEU A N 1
ATOM 874 C CA . LEU A 1 114 ? 6.175 6.750 -16.360 1.00 95.56 114 LEU A CA 1
ATOM 875 C C . LEU A 1 114 ? 5.422 5.925 -15.311 1.00 95.56 114 LEU A C 1
ATOM 877 O O . LEU A 1 114 ? 4.215 6.099 -15.138 1.00 95.56 114 LEU A O 1
ATOM 881 N N . VAL A 1 115 ? 6.134 5.077 -14.564 1.00 94.12 115 VAL A N 1
ATOM 882 C CA . VAL A 1 115 ? 5.529 4.291 -13.477 1.00 94.12 115 VAL A CA 1
ATOM 883 C C . VAL A 1 115 ? 5.014 5.216 -12.374 1.00 94.12 115 VAL A C 1
ATOM 885 O O . VAL A 1 115 ? 3.896 5.035 -11.893 1.00 94.12 115 VAL A O 1
ATOM 888 N N . GLY A 1 116 ? 5.780 6.251 -12.019 1.00 94.38 116 GLY A N 1
ATOM 889 C CA . GLY A 1 116 ? 5.377 7.268 -11.051 1.00 94.38 116 GLY A CA 1
ATOM 890 C C . GLY A 1 116 ? 4.088 7.987 -11.448 1.00 94.38 116 GLY A C 1
ATOM 891 O O . GLY A 1 116 ? 3.220 8.171 -10.599 1.00 94.38 116 GLY A O 1
ATOM 892 N N . ALA A 1 117 ? 3.905 8.323 -12.728 1.00 96.75 117 ALA A N 1
ATOM 893 C CA . ALA A 1 117 ? 2.683 8.957 -13.224 1.00 96.75 117 ALA A CA 1
ATOM 894 C C . ALA A 1 117 ? 1.455 8.032 -13.122 1.00 96.75 117 ALA A C 1
ATOM 896 O O . ALA A 1 117 ? 0.396 8.460 -12.657 1.00 96.75 117 ALA A O 1
ATOM 897 N N . MET A 1 118 ? 1.594 6.753 -13.494 1.00 96.44 118 MET A N 1
ATOM 898 C CA . MET A 1 118 ? 0.514 5.761 -13.357 1.00 96.44 118 MET A CA 1
ATOM 899 C C . MET A 1 118 ? 0.145 5.533 -11.881 1.00 96.44 118 MET A C 1
ATOM 901 O O . MET A 1 118 ? -1.037 5.493 -11.519 1.00 96.44 118 MET A O 1
ATOM 905 N N . MET A 1 119 ? 1.156 5.445 -11.013 1.00 94.25 119 MET A N 1
ATOM 906 C CA . MET A 1 119 ? 0.980 5.274 -9.570 1.00 94.25 119 MET A CA 1
ATOM 907 C C . MET A 1 119 ? 0.324 6.506 -8.934 1.00 94.25 119 MET A C 1
ATOM 909 O O . MET A 1 119 ? -0.585 6.363 -8.120 1.00 94.25 119 MET A O 1
ATOM 913 N N . PHE A 1 120 ? 0.735 7.714 -9.334 1.00 95.38 120 PHE A N 1
ATOM 914 C CA . PHE A 1 120 ? 0.168 8.971 -8.846 1.00 95.38 120 PHE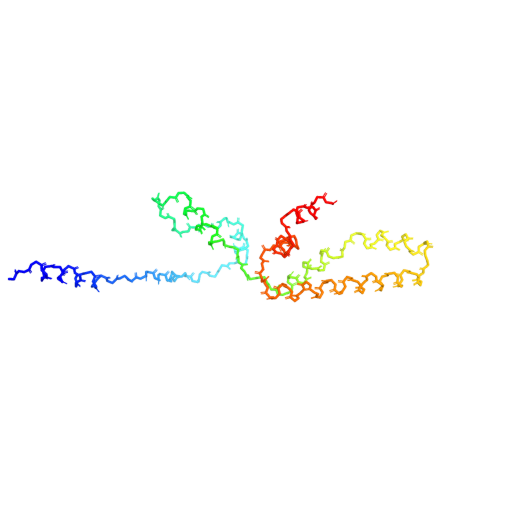 A CA 1
ATOM 915 C C . PHE A 1 120 ? -1.330 9.066 -9.143 1.00 95.38 120 PHE A C 1
ATOM 917 O O . PHE A 1 120 ? -2.110 9.356 -8.238 1.00 95.38 120 PHE A O 1
ATOM 924 N N . CYS A 1 121 ? -1.743 8.745 -10.373 1.00 96.06 121 CYS A N 1
ATOM 925 C CA . CYS A 1 121 ? -3.158 8.701 -10.744 1.00 96.06 121 CYS A CA 1
ATOM 926 C 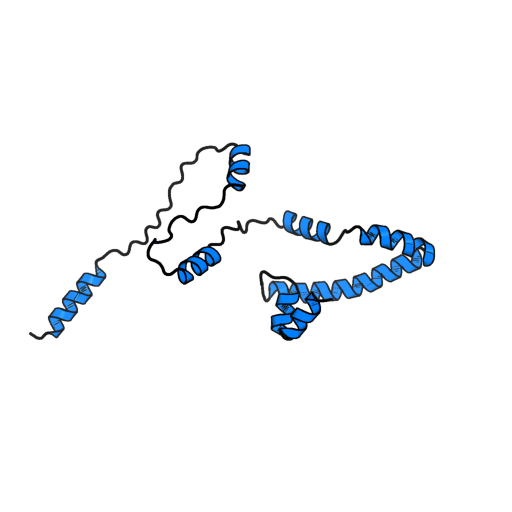C . CYS A 1 121 ? -3.947 7.721 -9.855 1.00 96.06 121 CYS A C 1
ATOM 928 O O . CYS A 1 121 ? -4.996 8.066 -9.312 1.00 96.06 121 CYS A O 1
ATOM 930 N N . THR A 1 122 ? -3.392 6.528 -9.628 1.00 94.06 122 THR A N 1
ATOM 931 C CA . THR A 1 122 ? -4.021 5.484 -8.806 1.00 94.06 122 THR A CA 1
ATOM 932 C C . THR A 1 122 ? -4.171 5.910 -7.343 1.00 94.06 122 THR A C 1
ATOM 934 O O . THR A 1 122 ? -5.250 5.782 -6.765 1.00 94.06 122 THR A O 1
ATOM 937 N N . VAL A 1 123 ? -3.108 6.448 -6.736 1.00 93.69 123 VAL A N 1
ATOM 938 C CA . VAL A 1 123 ? -3.121 6.901 -5.334 1.00 93.69 123 VAL A CA 1
ATOM 939 C C . VAL A 1 123 ? -4.031 8.114 -5.156 1.00 93.69 123 VAL A C 1
ATOM 941 O O . VAL A 1 123 ? -4.708 8.211 -4.137 1.00 93.69 123 VAL A O 1
ATOM 944 N N . HIS A 1 124 ? -4.094 9.017 -6.137 1.00 95.19 124 HIS A N 1
ATOM 945 C CA . HIS A 1 124 ? -4.982 10.175 -6.084 1.00 95.19 124 HIS A CA 1
ATOM 946 C C . HIS A 1 124 ? -6.460 9.762 -6.138 1.00 95.19 124 HIS A C 1
ATOM 948 O O . HIS A 1 124 ? -7.234 10.168 -5.273 1.00 95.19 124 HIS A O 1
ATOM 954 N N . ALA A 1 125 ? -6.832 8.874 -7.069 1.00 93.25 125 ALA A N 1
ATOM 955 C CA . ALA A 1 125 ? -8.182 8.306 -7.130 1.00 93.25 125 ALA A CA 1
ATOM 956 C C . ALA A 1 125 ? -8.547 7.556 -5.836 1.00 93.25 125 ALA A C 1
ATOM 958 O O . ALA A 1 125 ? -9.676 7.639 -5.351 1.00 93.25 125 ALA A O 1
ATOM 959 N N . LEU A 1 126 ? -7.575 6.862 -5.237 1.00 91.25 126 LEU A N 1
ATOM 960 C CA . LEU A 1 126 ? -7.763 6.215 -3.944 1.00 91.25 126 LEU A CA 1
ATOM 961 C C . LEU A 1 126 ? -7.897 7.196 -2.783 1.00 91.25 126 LEU A C 1
ATOM 963 O O . LEU A 1 126 ? -8.649 6.919 -1.852 1.00 91.25 126 LEU A O 1
ATOM 967 N N . GLY A 1 127 ? -7.200 8.328 -2.833 1.00 92.31 127 GLY A N 1
ATOM 968 C CA . GLY A 1 127 ? -7.288 9.385 -1.831 1.00 92.31 127 GLY A CA 1
ATOM 969 C C . GLY A 1 127 ? -8.699 9.957 -1.734 1.00 92.31 127 GLY A C 1
ATOM 970 O O . GLY A 1 127 ? -9.256 10.004 -0.638 1.00 92.31 127 GLY A O 1
ATOM 971 N N . GLU A 1 128 ? -9.303 10.290 -2.877 1.00 94.25 128 GLU A N 1
ATOM 972 C CA . GLU A 1 128 ? -10.702 10.741 -2.952 1.00 94.25 128 GLU A CA 1
ATOM 973 C C . GLU A 1 128 ? -11.657 9.703 -2.345 1.00 94.25 128 GLU A C 1
ATOM 975 O O . GLU A 1 128 ? -12.550 10.034 -1.561 1.00 94.25 128 GLU A O 1
ATOM 980 N N . LEU A 1 129 ? -11.412 8.417 -2.617 1.00 91.19 129 LEU A N 1
ATOM 981 C CA . LEU A 1 129 ? -12.212 7.336 -2.055 1.00 91.19 129 LEU A CA 1
ATOM 982 C C . LEU A 1 129 ? -12.040 7.181 -0.534 1.00 91.19 129 LEU A C 1
ATOM 984 O O . LEU A 1 129 ? -13.026 6.952 0.168 1.00 91.19 129 LEU A O 1
ATOM 988 N N . CYS A 1 130 ? -10.817 7.338 -0.019 1.00 90.19 130 CYS A N 1
ATOM 989 C CA . CYS A 1 130 ? -10.519 7.264 1.415 1.00 90.19 130 CYS A CA 1
ATOM 990 C C . CYS A 1 130 ? -11.180 8.393 2.213 1.00 90.19 130 CYS A C 1
ATOM 992 O O . CYS A 1 130 ? -11.556 8.189 3.368 1.00 90.19 130 CYS A O 1
ATOM 994 N N . VAL A 1 131 ? -11.308 9.581 1.615 1.00 91.31 131 VAL A N 1
ATOM 995 C CA . VAL A 1 131 ? -11.980 10.724 2.249 1.00 91.31 131 VAL A CA 1
ATOM 996 C C . VAL A 1 131 ? -13.500 10.561 2.198 1.00 91.31 131 VAL A C 1
ATOM 998 O O . VAL A 1 131 ? -14.168 10.840 3.193 1.00 91.31 131 VAL A O 1
ATOM 1001 N N . ALA A 1 132 ? -14.049 10.068 1.083 1.00 90.75 132 ALA A N 1
ATOM 1002 C CA . ALA A 1 132 ? -15.487 9.828 0.941 1.00 90.75 132 ALA A CA 1
ATOM 1003 C C . ALA A 1 132 ? -15.994 8.691 1.847 1.00 90.75 132 ALA A C 1
ATOM 1005 O O . ALA A 1 132 ? -17.081 8.786 2.420 1.00 90.75 132 ALA A O 1
ATOM 1006 N N . TYR A 1 133 ? -15.206 7.624 1.999 1.00 89.06 133 TYR A N 1
ATOM 1007 C CA . TYR A 1 133 ? -15.542 6.469 2.827 1.00 89.06 133 TYR A CA 1
ATOM 1008 C C . TYR A 1 133 ? -14.363 6.112 3.736 1.00 89.06 133 TYR A C 1
ATOM 1010 O O . TYR A 1 133 ? -13.534 5.285 3.358 1.00 89.06 133 TYR A O 1
ATOM 1018 N N . PRO A 1 134 ? -14.289 6.681 4.953 1.00 86.44 134 PRO A N 1
ATOM 1019 C CA . PRO A 1 134 ? -13.225 6.362 5.896 1.00 86.44 134 PRO A CA 1
ATOM 1020 C C . PRO A 1 134 ? -13.452 4.965 6.492 1.00 86.44 134 PRO A C 1
ATOM 1022 O O . PRO A 1 134 ? -14.039 4.808 7.564 1.00 86.44 134 PRO A O 1
ATOM 1025 N N . VAL A 1 135 ? -13.005 3.929 5.781 1.00 81.31 135 VAL A N 1
ATOM 1026 C CA . VAL A 1 135 ? -13.074 2.536 6.236 1.00 81.31 135 VAL A CA 1
ATOM 1027 C C . VAL A 1 135 ? -11.725 2.133 6.825 1.00 81.31 135 VAL A C 1
ATOM 1029 O O . VAL A 1 135 ? -10.680 2.310 6.204 1.00 81.31 135 VAL A O 1
ATOM 1032 N N . SER A 1 136 ? -11.734 1.562 8.030 1.00 79.25 136 SER A N 1
ATOM 1033 C CA . SER A 1 136 ? -10.534 0.980 8.639 1.00 79.25 136 SER A CA 1
ATOM 1034 C C . SER A 1 136 ? -10.221 -0.362 7.967 1.00 79.25 136 SER A C 1
ATOM 1036 O O . SER A 1 136 ? -10.668 -1.405 8.440 1.00 79.25 136 SER A O 1
ATOM 1038 N N . GLY A 1 137 ? -9.494 -0.343 6.846 1.00 80.25 137 GLY A N 1
ATOM 1039 C CA . GLY A 1 137 ? -9.157 -1.546 6.078 1.00 80.25 137 GLY A CA 1
ATOM 1040 C C . GLY A 1 137 ? -8.114 -1.314 4.979 1.00 80.25 137 GLY A C 1
ATOM 1041 O O . GLY A 1 137 ? -7.750 -0.181 4.675 1.00 80.25 137 GLY A O 1
ATOM 1042 N N . ALA A 1 138 ? -7.615 -2.405 4.393 1.00 82.75 138 ALA A N 1
ATOM 1043 C CA . ALA A 1 138 ? -6.695 -2.367 3.254 1.00 82.75 138 ALA A CA 1
ATOM 1044 C C . ALA A 1 138 ? -7.428 -2.015 1.945 1.00 82.75 138 ALA A C 1
ATOM 1046 O O . ALA A 1 138 ? -8.657 -2.022 1.890 1.00 82.75 138 ALA A O 1
ATOM 1047 N N . PHE A 1 139 ? -6.683 -1.782 0.858 1.00 82.44 139 PHE A N 1
ATOM 1048 C CA . PHE A 1 139 ? -7.247 -1.521 -0.478 1.00 82.44 139 PHE A CA 1
ATOM 1049 C C . PHE A 1 139 ? -8.288 -2.574 -0.923 1.00 82.44 139 PHE A C 1
ATOM 1051 O O . PHE A 1 139 ? -9.273 -2.244 -1.584 1.00 82.44 139 PHE A O 1
ATOM 1058 N N . SER A 1 140 ? -8.136 -3.825 -0.481 1.00 86.75 140 SER A N 1
ATOM 1059 C CA . SER A 1 140 ? -9.089 -4.917 -0.717 1.00 86.75 140 SER A CA 1
ATOM 1060 C C . SER A 1 140 ? -10.493 -4.656 -0.143 1.00 86.75 140 SER A C 1
ATOM 1062 O O . SER A 1 140 ? -11.493 -5.052 -0.747 1.00 86.75 140 SER A O 1
ATOM 1064 N N . ALA A 1 141 ? -10.611 -3.912 0.963 1.00 86.25 141 ALA A N 1
ATOM 1065 C CA . ALA A 1 141 ? -11.904 -3.539 1.540 1.00 86.25 141 ALA A CA 1
ATOM 1066 C C . ALA A 1 141 ? -12.717 -2.643 0.589 1.00 86.25 141 ALA A C 1
ATOM 1068 O O . ALA A 1 141 ? -13.930 -2.822 0.456 1.00 86.25 141 ALA A O 1
ATOM 1069 N N . TYR A 1 142 ? -12.052 -1.737 -0.137 1.00 87.69 142 TYR A N 1
ATOM 1070 C CA . TYR A 1 142 ? -12.702 -0.919 -1.164 1.00 87.69 142 TYR A CA 1
ATOM 1071 C C . TYR A 1 142 ? -13.135 -1.770 -2.364 1.00 87.69 142 TYR A C 1
ATOM 1073 O O . TYR A 1 142 ? -14.260 -1.634 -2.842 1.00 87.69 142 TYR A O 1
ATOM 1081 N N . ALA A 1 143 ? -12.304 -2.716 -2.805 1.00 86.25 143 ALA A N 1
ATOM 1082 C CA . ALA A 1 143 ? -12.662 -3.608 -3.907 1.00 86.25 143 ALA A CA 1
ATOM 1083 C C . ALA A 1 143 ? -13.831 -4.551 -3.580 1.00 86.25 143 ALA A C 1
ATOM 1085 O O . ALA A 1 143 ? -14.688 -4.776 -4.434 1.00 86.25 143 ALA A O 1
ATOM 1086 N N . THR A 1 144 ? -13.922 -5.043 -2.338 1.00 86.06 144 THR A N 1
ATOM 1087 C CA . THR A 1 144 ? -15.078 -5.836 -1.878 1.00 86.06 144 THR A CA 1
ATOM 1088 C C . THR A 1 144 ? -16.374 -5.033 -1.979 1.00 86.06 144 THR A C 1
ATOM 1090 O O . THR A 1 144 ? -17.427 -5.595 -2.275 1.00 86.06 144 THR A O 1
ATOM 1093 N N . ARG A 1 145 ? -16.304 -3.718 -1.732 1.00 84.25 145 ARG A N 1
ATOM 1094 C CA . ARG A 1 145 ? -17.478 -2.845 -1.683 1.00 84.25 145 ARG A CA 1
ATOM 1095 C C . ARG A 1 145 ? -17.933 -2.333 -3.053 1.00 84.25 145 ARG A C 1
ATOM 1097 O O . ARG A 1 145 ? -19.138 -2.198 -3.236 1.00 84.25 145 ARG A O 1
ATOM 1104 N N . PHE A 1 146 ? -17.017 -2.061 -3.988 1.00 85.06 146 PHE A N 1
ATOM 1105 C CA . PHE A 1 146 ? -17.354 -1.496 -5.309 1.00 85.06 146 PHE A CA 1
ATOM 1106 C C . PHE A 1 146 ? -17.351 -2.498 -6.467 1.00 85.06 146 PHE A C 1
ATOM 1108 O O . PHE A 1 146 ? -18.008 -2.238 -7.471 1.00 85.06 146 PHE A O 1
ATOM 1115 N N . ILE A 1 147 ? -16.622 -3.613 -6.358 1.00 86.75 147 ILE A N 1
ATOM 1116 C CA . ILE A 1 147 ? -16.504 -4.604 -7.437 1.00 86.75 147 ILE A CA 1
ATOM 1117 C C . ILE A 1 147 ? -17.291 -5.855 -7.052 1.00 86.75 147 ILE A C 1
ATOM 1119 O O . ILE A 1 147 ? -18.445 -6.010 -7.442 1.00 86.75 147 ILE A O 1
ATOM 1123 N N . CYS A 1 148 ? -16.677 -6.743 -6.269 1.00 86.31 148 CYS A N 1
ATOM 1124 C CA . CYS A 1 148 ? -17.312 -7.927 -5.703 1.00 86.31 148 CYS A CA 1
ATOM 1125 C C . CYS A 1 148 ? -16.385 -8.603 -4.670 1.00 86.31 148 CYS A C 1
ATOM 1127 O O . CYS A 1 148 ? -15.162 -8.416 -4.707 1.00 86.31 148 CYS A O 1
ATOM 1129 N N . PRO A 1 149 ? -16.928 -9.441 -3.766 1.00 86.75 149 PRO A N 1
ATOM 1130 C CA . PRO A 1 149 ? -16.126 -10.165 -2.776 1.00 86.75 149 PRO A CA 1
ATOM 1131 C C . PRO A 1 149 ? -15.081 -11.119 -3.377 1.00 86.75 149 PRO A C 1
ATOM 1133 O O . PRO A 1 149 ? -13.982 -11.240 -2.839 1.00 86.75 149 PRO A O 1
ATOM 1136 N N . SER A 1 150 ? -15.379 -11.763 -4.511 1.00 87.25 150 SER A N 1
ATOM 1137 C CA . SER A 1 150 ? -14.443 -12.676 -5.186 1.00 87.25 150 SER A CA 1
ATOM 1138 C C . SER A 1 150 ? -13.240 -11.945 -5.786 1.00 87.25 150 SER A C 1
ATOM 1140 O O . SER A 1 150 ? -12.123 -12.453 -5.719 1.00 87.25 150 SER A O 1
ATOM 1142 N N . TRP A 1 151 ? -13.439 -10.731 -6.306 1.00 85.50 151 TRP A N 1
ATOM 1143 C CA . TRP A 1 151 ? -12.351 -9.890 -6.808 1.00 85.50 151 TRP A CA 1
ATOM 1144 C C . TRP A 1 151 ? -11.398 -9.476 -5.691 1.00 85.50 151 TRP A C 1
ATOM 1146 O O . TRP A 1 151 ? -10.181 -9.550 -5.839 1.00 85.50 151 TRP A O 1
ATOM 1156 N N . SER A 1 152 ? -11.944 -9.095 -4.536 1.00 87.69 152 SER A N 1
ATOM 1157 C CA . SER A 1 152 ? -11.127 -8.776 -3.367 1.00 87.69 152 SER A CA 1
ATOM 1158 C C . SER A 1 152 ? -10.317 -9.974 -2.872 1.00 87.69 152 SER A C 1
ATOM 1160 O O . SER A 1 152 ? -9.151 -9.809 -2.515 1.00 87.69 152 SER A O 1
ATOM 1162 N N . PHE A 1 153 ? -10.906 -11.176 -2.869 1.00 87.50 153 PHE A N 1
ATOM 1163 C CA . PHE A 1 153 ? -10.178 -12.402 -2.536 1.00 87.50 153 PHE A CA 1
ATOM 1164 C C . PHE A 1 153 ? -9.036 -12.665 -3.528 1.00 87.50 153 PHE A C 1
ATOM 1166 O O . PHE A 1 153 ? -7.914 -12.928 -3.105 1.00 87.50 153 PHE A O 1
ATOM 1173 N N . ALA A 1 154 ? -9.288 -12.511 -4.833 1.00 90.88 154 ALA A N 1
ATOM 1174 C CA . ALA A 1 154 ? -8.270 -12.698 -5.866 1.00 90.88 154 ALA A CA 1
ATOM 1175 C C . ALA A 1 154 ? -7.080 -11.733 -5.711 1.00 90.88 154 ALA A C 1
ATOM 1177 O O . ALA A 1 154 ? -5.935 -12.157 -5.848 1.00 90.88 154 ALA A O 1
ATOM 1178 N N . MET A 1 155 ? -7.324 -10.465 -5.358 1.00 85.00 155 MET A N 1
ATOM 1179 C CA . MET A 1 155 ? -6.247 -9.499 -5.092 1.00 85.00 155 MET A CA 1
ATOM 1180 C C . MET A 1 155 ? -5.390 -9.850 -3.868 1.00 85.00 155 MET A C 1
ATOM 1182 O O . MET A 1 155 ? -4.261 -9.385 -3.778 1.00 85.00 155 MET A O 1
ATOM 1186 N N . GLY A 1 156 ? -5.918 -10.626 -2.916 1.00 83.25 156 GLY A N 1
ATOM 1187 C CA . GLY A 1 156 ? -5.163 -11.090 -1.748 1.00 83.25 156 GLY A CA 1
ATOM 1188 C C . GLY A 1 156 ? -4.392 -12.394 -1.973 1.00 83.25 156 GLY A C 1
ATOM 1189 O O . GLY A 1 156 ? -3.600 -12.769 -1.115 1.00 83.25 156 GLY A O 1
ATOM 1190 N N . TRP A 1 157 ? -4.646 -13.094 -3.083 1.00 84.12 157 TRP A N 1
ATOM 1191 C CA . TRP A 1 157 ? -4.070 -14.409 -3.386 1.00 84.12 157 TRP A CA 1
ATOM 1192 C C . TRP A 1 157 ? -2.929 -14.366 -4.422 1.00 84.12 157 TRP A C 1
ATOM 1194 O O . TRP A 1 157 ? -2.250 -15.373 -4.616 1.00 84.12 157 TRP A O 1
ATOM 1204 N N . ASN A 1 158 ? -2.728 -13.232 -5.104 1.00 63.53 158 ASN A N 1
ATOM 1205 C CA . ASN A 1 158 ? -1.602 -13.008 -6.023 1.00 63.53 158 ASN A CA 1
ATOM 1206 C C . ASN A 1 158 ? -0.332 -12.622 -5.258 1.00 63.53 158 ASN A C 1
ATOM 1208 O O . ASN A 1 158 ? 0.722 -13.221 -5.562 1.00 63.53 158 ASN A O 1
#

Foldseek 3Di:
DDPVVVVVVVVVVVVPPPPPPPPPPVPPPPDPDDPVRVVVVVPDDDDPPDDDPPDPVVVVVVVCVVPVVPPPPDDPVNVVVVVCVVVDDCCVVVVVVVCCVPPNPVRSVVVCVVVVVVVVVVVVVVVVVCVVDVDPDDPLVVCCVPPNNVVSVVVVVD

Sequence (158 aa):
MNDIDKAKDTISETSNNNFQIPIGLSEKDEVSKSRWQNFKDSFKQIEYDKIDPNMPELEKAIYATAHSPLSRSLKNRHLQMIAIGGSIGTGLFIGSGTALRTGGPAAVLIGWLLVGAMMFCTVHALGELCVAYPVSGAFSAYATRFICPSWSFAMGWN

Organism: NCBI:txid1344418

InterPro domains:
  IPR004840 Amino acid permease, conserved site [PS00218] (103-134)
  IPR004841 Amino acid permease/SLC12A domain [PF00324] (78-158)
  IPR050524 Amino-acid permease-like [PTHR43341] (42-158)

Solvent-accessible surface area (backbone atoms only — not comparable to full-atom values): 9955 Å² total; per-residue (Å²): 140,61,76,67,57,64,53,51,56,57,54,57,59,65,72,71,61,82,82,66,75,82,78,69,73,71,81,70,76,86,69,89,70,52,76,66,53,56,54,58,55,68,73,50,80,86,76,79,81,87,70,68,93,82,60,56,69,68,58,52,55,49,48,54,60,75,60,52,84,69,78,89,77,76,52,71,70,58,56,51,50,50,53,51,60,70,67,66,49,68,64,60,60,63,49,48,58,54,41,42,74,76,55,35,71,68,49,44,52,54,50,53,50,55,54,47,52,57,49,48,55,52,54,51,59,46,48,57,48,47,69,77,51,81,65,98,67,60,76,47,56,56,36,36,72,74,75,32,62,69,58,23,51,53,72,74,71,114

Secondary structure (DSSP, 8-state):
--HHHHHHHHHHHHTSS-----------------HHHHHHHTTSPPP-----TTS-HHHHHHHHHHT--------HHHHHHHHHHHHS-HHHHHHHHHHHHHHHHHHHHHHHHHHHHHHHHHHHHHHHHHHHS--SS-HHHHHHHHT-HHHHHHHHH-